Protein AF-A0A8C5MZC6-F1 (afdb_monomer_lite)

InterPro domains:
  IPR007964 MICOS complex subunit MIC19/MIC25 [PF05300] (67-129)
  IPR052632 MICOS complex subunit Mic19 [PTHR21588] (68-150)

Organism: NCBI:txid445787

Secondary structure (DSSP, 8-state):
---------EEEEE-TT--EEEEEPPPPPHHHHHHHHS----PPP-----------PPPP-TTHHHHHHHHHHHHHHHHHHHHHHHHHHHHHHHHHHHHHHHHHHHHHHHHHHHHHHHHHHHHHHHHHHHHHHHHHHHHHHHHHH-TT--TTS------------

Structure (mmCIF, N/CA/C/O backbone):
data_AF-A0A8C5MZC6-F1
#
_entry.id   AF-A0A8C5MZC6-F1
#
loop_
_atom_site.group_PDB
_atom_site.id
_atom_site.type_symbol
_atom_site.label_atom_id
_atom_site.label_alt_id
_atom_site.label_comp_id
_atom_site.label_asym_id
_atom_site.label_entity_id
_atom_site.label_seq_id
_atom_site.pdbx_PDB_ins_code
_atom_site.Cartn_x
_atom_site.Cartn_y
_atom_site.Cartn_z
_atom_site.occupancy
_atom_site.B_iso_or_equiv
_atom_site.auth_seq_id
_atom_site.auth_comp_id
_atom_site.auth_asym_id
_atom_site.auth_atom_id
_atom_site.pdbx_PDB_model_num
ATOM 1 N N . MET A 1 1 ? -36.283 -9.333 0.593 1.00 45.44 1 MET A N 1
ATOM 2 C CA . MET A 1 1 ? -35.091 -9.927 1.237 1.00 45.44 1 MET A CA 1
ATOM 3 C C . MET A 1 1 ? -35.149 -9.529 2.704 1.00 45.44 1 MET A C 1
ATOM 5 O O . MET A 1 1 ? -35.228 -8.340 2.971 1.00 45.44 1 MET A O 1
ATOM 9 N N . GLY A 1 2 ? 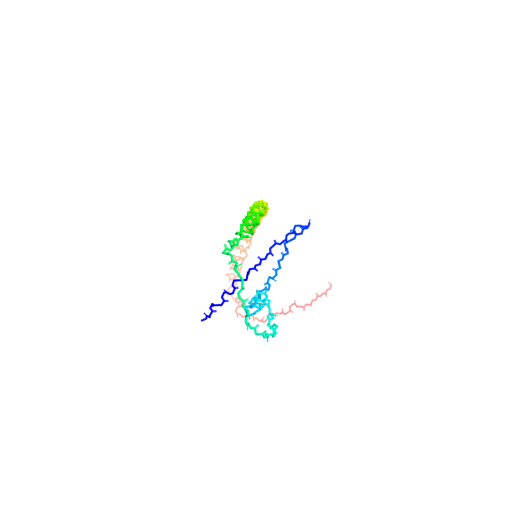-35.326 -10.494 3.611 1.00 43.16 2 GLY A N 1
ATOM 10 C CA . GLY A 1 2 ? -35.728 -10.245 5.002 1.00 43.16 2 GLY A CA 1
ATOM 11 C C . GLY A 1 2 ? -34.556 -9.910 5.926 1.00 43.16 2 GLY A C 1
ATOM 12 O O . GLY A 1 2 ? -33.623 -10.697 6.046 1.00 43.16 2 GLY A O 1
ATOM 13 N N . ASP A 1 3 ? -34.645 -8.758 6.588 1.00 44.12 3 ASP A N 1
ATOM 14 C CA . ASP A 1 3 ? -33.880 -8.405 7.786 1.00 44.12 3 ASP A CA 1
ATOM 15 C C . ASP A 1 3 ? -34.429 -9.215 8.968 1.00 44.12 3 ASP A C 1
ATOM 17 O O . ASP A 1 3 ? -35.578 -9.047 9.374 1.00 44.12 3 ASP A O 1
ATOM 21 N N . SER A 1 4 ? -33.606 -10.117 9.500 1.00 43.59 4 SER A N 1
ATOM 22 C CA . SER A 1 4 ? -33.832 -10.766 10.790 1.00 43.59 4 SER A CA 1
ATOM 23 C C . SER A 1 4 ? -32.634 -10.484 11.701 1.00 43.59 4 SER A C 1
ATOM 25 O O . SER A 1 4 ? -31.859 -11.378 12.044 1.00 43.59 4 SER A O 1
ATOM 27 N N . SER A 1 5 ? -32.451 -9.220 12.081 1.00 52.19 5 SER A N 1
ATOM 28 C CA . SER A 1 5 ? -31.408 -8.760 13.006 1.00 52.19 5 SER A CA 1
ATOM 29 C C . SER A 1 5 ? -31.672 -9.190 14.465 1.00 52.19 5 SER A C 1
ATOM 31 O O . SER A 1 5 ? -32.085 -8.413 15.327 1.00 52.19 5 SER A O 1
ATOM 33 N N . SER A 1 6 ? -31.380 -10.457 14.788 1.00 52.84 6 SER A N 1
ATOM 34 C CA . SER A 1 6 ? -31.324 -10.940 16.179 1.00 52.84 6 SER A CA 1
ATOM 35 C C . SER A 1 6 ? -30.121 -10.339 16.920 1.00 52.84 6 SER A C 1
ATOM 37 O O . SER A 1 6 ? -29.008 -10.865 16.871 1.00 52.84 6 SER A O 1
ATOM 39 N N . LYS A 1 7 ? -30.339 -9.228 17.636 1.00 57.19 7 LYS A N 1
ATOM 40 C CA . LYS A 1 7 ? -29.336 -8.585 18.506 1.00 57.19 7 LYS A CA 1
ATOM 41 C C . LYS A 1 7 ? -28.974 -9.507 19.680 1.00 57.19 7 LYS A C 1
ATOM 43 O O . LYS A 1 7 ? -29.654 -9.536 20.706 1.00 57.19 7 LYS A O 1
ATOM 48 N N . THR A 1 8 ? -27.907 -10.287 19.519 1.00 64.25 8 THR A N 1
ATOM 49 C CA . THR A 1 8 ? -27.378 -11.186 20.555 1.00 64.25 8 THR A CA 1
ATOM 50 C C . THR A 1 8 ? -26.547 -10.368 21.546 1.00 64.25 8 THR A C 1
ATOM 52 O O . THR A 1 8 ? -25.593 -9.709 21.145 1.00 64.25 8 THR A O 1
ATOM 55 N N . ARG A 1 9 ? -26.897 -10.385 22.839 1.00 63.12 9 ARG A N 1
ATOM 56 C CA . ARG A 1 9 ? -26.076 -9.757 23.889 1.00 63.12 9 ARG A CA 1
ATOM 57 C C . ARG A 1 9 ? -24.885 -10.667 24.182 1.00 63.12 9 ARG A C 1
ATOM 59 O O . ARG A 1 9 ? -25.077 -11.789 24.646 1.00 63.12 9 ARG A O 1
ATOM 66 N N . VAL A 1 10 ? -23.683 -10.181 23.905 1.00 70.06 10 VAL A N 1
ATOM 67 C CA . VAL A 1 10 ? -22.414 -10.868 24.183 1.00 70.06 10 VAL A CA 1
ATOM 68 C C . VAL A 1 10 ? -21.720 -10.201 25.360 1.00 70.06 10 VAL A C 1
ATOM 70 O O . VAL A 1 10 ? -21.947 -9.027 25.646 1.00 70.06 10 VAL A O 1
ATOM 73 N N . SER A 1 11 ? -20.949 -10.976 26.110 1.00 64.50 11 SER A N 1
ATOM 74 C CA . SER A 1 11 ? -20.152 -10.481 27.234 1.00 64.50 11 SER A CA 1
ATOM 75 C C . SER A 1 11 ? -18.701 -10.798 26.960 1.00 64.50 11 SER A C 1
ATOM 77 O O . SER A 1 11 ? -18.396 -11.892 26.483 1.00 64.50 11 SER A O 1
ATOM 79 N N . PHE A 1 12 ? -17.862 -9.797 27.193 1.00 70.12 12 PHE A N 1
ATOM 80 C CA . PHE A 1 12 ? -16.442 -9.837 26.907 1.00 70.12 12 PHE A CA 1
ATOM 81 C C . PHE A 1 12 ? -15.708 -9.943 28.235 1.00 70.12 12 PHE A C 1
ATOM 83 O O . PHE A 1 12 ? -15.841 -9.060 29.083 1.00 70.12 12 PHE A O 1
ATOM 90 N N . GLU A 1 13 ? -14.956 -11.022 28.402 1.00 68.75 13 GLU A N 1
ATOM 91 C CA . GLU A 1 13 ? -13.994 -11.168 29.489 1.00 68.75 13 GLU A CA 1
ATOM 92 C C . GLU A 1 13 ? -12.610 -11.348 28.864 1.00 68.75 13 GLU A C 1
ATOM 94 O O . GLU A 1 13 ? -12.429 -12.149 27.941 1.00 68.75 13 GLU A O 1
ATOM 99 N N . ALA A 1 14 ? -11.660 -10.534 29.321 1.00 73.62 14 ALA A N 1
ATOM 100 C CA . ALA A 1 14 ? -10.261 -10.627 28.927 1.00 73.62 14 ALA A CA 1
ATOM 101 C C . ALA A 1 14 ? -9.527 -11.512 29.939 1.00 73.62 14 ALA A C 1
ATOM 103 O O . ALA A 1 14 ? -9.688 -11.313 31.146 1.00 73.62 14 ALA A O 1
ATOM 104 N N . ASP A 1 15 ? -8.766 -12.485 29.443 1.00 78.69 15 ASP A N 1
ATOM 105 C CA . ASP A 1 15 ? -7.949 -13.367 30.277 1.00 78.69 15 ASP A CA 1
ATOM 106 C C . ASP A 1 15 ? -6.620 -12.706 30.706 1.00 78.69 15 ASP A C 1
ATOM 108 O O . ASP A 1 15 ? -6.328 -11.555 30.368 1.00 78.69 15 ASP A O 1
ATOM 112 N N . GLU A 1 16 ? -5.800 -13.433 31.473 1.00 81.88 16 GLU A N 1
ATOM 113 C CA . GLU A 1 16 ? -4.482 -12.976 31.950 1.00 81.88 16 GLU A CA 1
ATOM 114 C C . GLU A 1 16 ? -3.467 -12.733 30.817 1.00 81.88 16 GLU A C 1
ATOM 116 O O . GLU A 1 16 ? -2.443 -12.083 31.025 1.00 81.88 16 GLU A O 1
ATOM 121 N N . ASN A 1 17 ? -3.751 -13.225 29.610 1.00 73.31 17 ASN A N 1
ATOM 122 C CA . ASN A 1 17 ? -2.936 -13.066 28.412 1.00 73.31 17 ASN A CA 1
ATOM 123 C C . ASN A 1 17 ? -3.509 -12.012 27.445 1.00 73.31 17 ASN A C 1
ATOM 125 O O . ASN A 1 17 ? -3.092 -11.967 26.288 1.00 73.31 17 ASN A O 1
ATOM 129 N N . ASP A 1 18 ? -4.429 -11.156 27.910 1.00 71.44 18 ASP A N 1
ATOM 130 C CA . ASP A 1 18 ? -5.135 -10.144 27.109 1.00 71.44 18 ASP A CA 1
ATOM 131 C C . ASP A 1 18 ? -5.934 -10.737 25.919 1.00 71.44 18 ASP A C 1
ATOM 133 O O . ASP A 1 18 ? -6.330 -10.003 25.005 1.00 71.44 18 ASP A O 1
ATOM 137 N N . ASN A 1 19 ? -6.242 -12.041 25.910 1.00 76.69 19 ASN A N 1
ATOM 138 C CA . ASN A 1 19 ? -7.125 -12.615 24.896 1.00 76.69 19 ASN A CA 1
ATOM 139 C C . ASN A 1 19 ? -8.581 -12.305 25.242 1.00 76.69 19 ASN A C 1
ATOM 141 O O . ASN A 1 19 ? -9.042 -12.501 26.369 1.00 76.69 19 ASN A O 1
ATOM 145 N N . ILE A 1 20 ? -9.338 -11.852 24.242 1.00 77.56 20 ILE A N 1
ATOM 146 C CA . ILE A 1 20 ? -10.763 -11.566 24.402 1.00 77.56 20 ILE A CA 1
ATOM 147 C C . ILE A 1 20 ? -11.548 -12.860 24.202 1.00 77.56 20 ILE A C 1
ATOM 149 O O . ILE A 1 20 ? -11.623 -13.389 23.091 1.00 77.56 20 ILE A O 1
ATOM 153 N N . THR A 1 21 ? -12.194 -13.337 25.264 1.00 76.12 21 THR A N 1
ATOM 154 C CA . THR A 1 21 ? -13.142 -14.451 25.183 1.00 76.12 21 THR A CA 1
ATOM 155 C C . THR A 1 21 ? -14.569 -13.920 25.063 1.00 76.12 21 THR A C 1
ATOM 157 O O . THR A 1 21 ? -14.976 -12.973 25.741 1.00 76.12 21 THR A O 1
ATOM 160 N N . VAL A 1 22 ? -15.338 -14.502 24.141 1.00 75.25 22 VAL A N 1
ATOM 161 C CA . VAL A 1 22 ? -16.695 -14.051 23.812 1.00 75.25 22 VAL A CA 1
ATOM 162 C C . VAL A 1 22 ? -17.685 -15.136 24.214 1.00 75.25 22 VAL A C 1
ATOM 164 O O . VAL A 1 22 ? -17.830 -16.148 23.526 1.00 75.25 22 VAL A O 1
ATOM 167 N N . VAL A 1 23 ? -18.388 -14.927 25.329 1.00 73.88 23 VAL A N 1
ATOM 168 C CA . VAL A 1 23 ? -19.345 -15.913 25.852 1.00 73.88 23 VAL A CA 1
ATOM 169 C C . VAL A 1 23 ? -20.748 -15.623 25.324 1.00 73.88 23 VAL A C 1
ATOM 171 O O . VAL A 1 23 ? -21.328 -14.553 2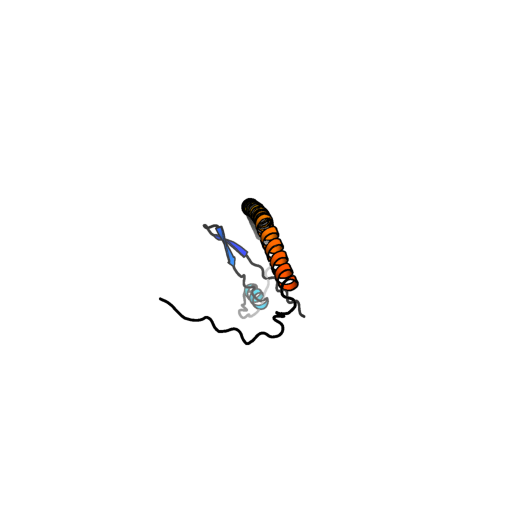5.542 1.00 73.88 23 VAL A O 1
ATOM 174 N N . LYS A 1 24 ? -21.331 -16.603 24.626 1.00 74.56 24 LYS A N 1
ATOM 175 C CA . LYS A 1 24 ? -22.697 -16.527 24.097 1.00 74.56 24 LYS A CA 1
ATOM 176 C C . LYS A 1 24 ? -23.704 -16.735 25.229 1.00 74.56 24 LYS A C 1
ATOM 178 O O . LYS A 1 24 ? -23.886 -17.856 25.698 1.00 74.56 24 LYS A O 1
ATOM 183 N N . ARG A 1 25 ? -24.394 -15.673 25.661 1.00 70.50 25 ARG A N 1
ATOM 184 C CA . ARG A 1 25 ? -25.464 -15.816 26.661 1.00 70.50 25 ARG A CA 1
ATOM 185 C C . ARG A 1 25 ? -26.681 -16.515 26.057 1.00 70.50 25 ARG A C 1
ATOM 187 O O . ARG A 1 25 ? -27.164 -16.142 24.988 1.00 70.50 25 ARG A O 1
ATOM 194 N N . ILE A 1 26 ? -27.207 -17.492 26.788 1.00 77.62 26 ILE A N 1
ATOM 195 C CA . ILE A 1 26 ? -28.472 -18.160 26.476 1.00 77.62 26 ILE A CA 1
ATOM 196 C C . ILE A 1 26 ? -29.597 -17.359 27.138 1.00 77.62 26 ILE A C 1
ATOM 198 O O . ILE A 1 26 ? -29.552 -17.090 28.337 1.00 77.62 26 ILE A O 1
ATOM 202 N N . ARG A 1 27 ? -30.608 -16.956 26.361 1.00 77.56 27 ARG A N 1
ATOM 203 C CA . ARG A 1 27 ? -31.831 -16.350 26.905 1.00 77.56 27 ARG A CA 1
ATOM 204 C C . ARG A 1 27 ? -32.819 -17.461 27.235 1.00 77.56 27 ARG A C 1
ATOM 206 O O . ARG A 1 27 ? -33.189 -18.230 26.352 1.00 77.56 27 ARG A O 1
ATOM 213 N N . LEU A 1 28 ? -33.240 -17.534 28.495 1.00 81.31 28 LEU A N 1
ATOM 214 C CA . LEU A 1 28 ? -34.353 -18.391 28.895 1.00 81.31 28 LEU A CA 1
ATOM 215 C C . LEU A 1 28 ? -35.659 -17.843 28.300 1.00 81.31 28 LEU A C 1
ATOM 217 O O . LEU A 1 28 ? -35.795 -16.634 28.105 1.00 81.31 28 LEU A O 1
ATOM 221 N N . SER A 1 29 ? -36.602 -18.733 27.992 1.00 82.38 29 SER A N 1
ATOM 222 C CA . SER A 1 29 ? -37.932 -18.347 27.516 1.00 82.38 29 SER A CA 1
ATOM 223 C C . SER A 1 29 ? -38.788 -17.795 28.658 1.00 82.38 29 SER A C 1
ATOM 225 O O . SER A 1 29 ? -38.597 -18.164 29.819 1.00 82.38 29 SER A O 1
ATOM 227 N N . ASP A 1 30 ? -39.779 -16.962 28.332 1.00 83.19 30 ASP A N 1
ATOM 228 C CA . ASP A 1 30 ? -40.668 -16.347 29.332 1.00 83.19 30 ASP A CA 1
ATOM 229 C C . ASP A 1 30 ? -41.414 -17.389 30.182 1.00 83.19 30 ASP A C 1
ATOM 231 O O . ASP A 1 30 ? -41.649 -17.186 31.372 1.00 83.19 30 ASP A O 1
ATOM 235 N N . ASN A 1 31 ? -41.701 -18.563 29.613 1.00 82.31 31 ASN A N 1
ATOM 236 C CA . ASN A 1 31 ? -42.312 -19.674 30.342 1.00 82.31 31 ASN A CA 1
ATOM 237 C C . ASN A 1 31 ? -41.376 -20.261 31.419 1.00 82.31 31 ASN A C 1
ATOM 239 O O . ASN A 1 31 ? -41.824 -20.621 32.504 1.00 82.31 31 ASN A O 1
ATOM 243 N N . VAL A 1 32 ? -40.068 -20.344 31.150 1.00 86.12 32 VAL A N 1
ATOM 244 C CA . VAL A 1 32 ? -39.077 -20.800 32.142 1.00 86.12 32 VAL A CA 1
ATOM 245 C C . VAL A 1 32 ? -38.872 -19.731 33.217 1.00 86.12 32 VAL A C 1
ATOM 247 O O . VAL A 1 32 ? -38.829 -20.055 34.401 1.00 86.12 32 VAL A O 1
ATOM 250 N N . ILE A 1 33 ? -38.831 -18.456 32.821 1.00 88.69 33 ILE A N 1
ATOM 251 C CA . ILE A 1 33 ? -38.678 -17.321 33.742 1.00 88.69 33 ILE A CA 1
ATOM 252 C C . ILE A 1 33 ? -39.857 -17.243 34.724 1.00 88.69 33 ILE A C 1
ATOM 254 O O . ILE A 1 33 ? -39.636 -17.094 35.926 1.00 88.69 33 ILE A O 1
ATOM 258 N N . ASN A 1 34 ? -41.098 -17.402 34.253 1.00 81.94 34 ASN A N 1
ATOM 259 C CA . ASN A 1 34 ? -42.283 -17.354 35.116 1.00 81.94 34 ASN A CA 1
ATOM 260 C C . ASN A 1 34 ? -42.322 -18.505 36.129 1.00 81.94 34 ASN A C 1
ATOM 262 O O . ASN A 1 34 ? -42.664 -18.288 37.287 1.00 81.94 34 ASN A O 1
ATOM 266 N N . ARG A 1 35 ? -41.884 -19.707 35.740 1.00 84.62 35 ARG A N 1
ATOM 267 C CA . ARG A 1 35 ? -41.810 -20.866 36.649 1.00 84.62 35 ARG A CA 1
ATOM 268 C C . ARG A 1 35 ? -40.689 -20.752 37.674 1.00 84.62 35 ARG A C 1
ATOM 270 O O . ARG A 1 35 ? -40.829 -21.260 38.776 1.00 84.62 35 ARG A O 1
ATOM 277 N N . MET A 1 36 ? -39.586 -20.092 37.324 1.00 79.69 36 MET A N 1
ATOM 278 C CA . MET A 1 36 ? -38.537 -19.763 38.294 1.00 79.69 36 MET A CA 1
ATOM 279 C C . MET A 1 36 ? -38.974 -18.657 39.263 1.00 79.69 36 MET A C 1
ATOM 281 O O . MET A 1 36 ? -38.461 -18.582 40.376 1.00 79.69 36 MET A O 1
ATOM 285 N N . ARG A 1 37 ? -39.909 -17.796 38.843 1.00 81.94 37 ARG A N 1
ATOM 286 C CA . ARG A 1 37 ? -40.451 -16.696 39.647 1.00 81.94 37 ARG A CA 1
ATOM 287 C C . ARG A 1 37 ? -41.570 -17.143 40.598 1.00 81.94 37 ARG A C 1
ATOM 289 O O . ARG A 1 37 ? -41.674 -16.579 41.683 1.00 81.94 37 ARG A O 1
ATOM 296 N N . GLU A 1 38 ? -42.385 -18.128 40.226 1.00 70.44 38 GLU A N 1
ATOM 297 C CA . GLU A 1 38 ? -43.455 -18.666 41.077 1.00 70.44 38 GLU A CA 1
ATOM 298 C C . GLU A 1 38 ? -43.030 -19.974 41.769 1.00 70.44 38 GLU A C 1
ATOM 300 O O . GLU A 1 38 ? -42.873 -20.999 41.099 1.00 70.44 38 GLU A O 1
ATOM 305 N N . PRO A 1 39 ? -42.887 -20.009 43.109 1.00 49.88 39 PRO A N 1
ATOM 306 C CA . PRO A 1 39 ? -42.727 -21.265 43.826 1.00 49.88 39 PRO A CA 1
ATOM 307 C C . PRO A 1 39 ? -44.040 -22.054 43.736 1.00 49.88 39 PRO A C 1
ATOM 309 O O . PRO A 1 39 ? -45.002 -21.802 44.458 1.00 49.88 39 PRO A O 1
ATOM 312 N N . SER A 1 40 ? -44.094 -23.012 42.815 1.00 56.38 40 SER A N 1
ATOM 313 C CA . SER A 1 40 ? -45.216 -23.940 42.688 1.00 56.38 40 SER A CA 1
ATOM 314 C C . SER A 1 40 ? -45.365 -24.783 43.958 1.00 56.38 40 SER A C 1
ATOM 316 O O . SER A 1 40 ? -44.627 -25.747 44.164 1.00 56.38 40 SER A O 1
ATOM 318 N N . SER A 1 41 ? -46.385 -24.493 44.761 1.00 56.59 41 SER A N 1
ATOM 319 C CA . SER A 1 41 ? -47.147 -25.515 45.485 1.00 56.59 41 SER A CA 1
ATOM 320 C C . SER A 1 41 ? -48.527 -24.994 45.866 1.00 56.59 41 SER A C 1
ATOM 322 O O . SER A 1 41 ? -48.629 -23.943 46.495 1.00 56.59 41 SER A O 1
ATOM 324 N N . PRO A 1 42 ? -49.589 -25.776 45.628 1.00 47.12 42 PRO A N 1
ATOM 325 C CA . PRO A 1 42 ? -50.750 -25.748 46.491 1.00 47.12 42 PRO A CA 1
ATOM 326 C C . PRO A 1 42 ? -50.790 -27.045 47.313 1.00 47.12 42 PRO A C 1
ATOM 328 O O . PRO A 1 42 ? -51.087 -28.119 46.795 1.00 47.12 42 PRO A O 1
ATOM 331 N N . ALA A 1 43 ? -50.505 -26.940 48.612 1.00 47.28 43 ALA A N 1
ATOM 332 C CA . ALA A 1 43 ? -50.940 -27.940 49.587 1.00 47.28 43 ALA A CA 1
ATOM 333 C C . ALA A 1 43 ? -52.481 -27.871 49.755 1.00 47.28 43 ALA A C 1
ATOM 335 O O . ALA A 1 43 ? -53.064 -26.793 49.587 1.00 47.28 43 ALA A O 1
ATOM 336 N N . PRO A 1 44 ? -53.168 -28.985 50.077 1.00 43.16 44 PRO A N 1
ATOM 337 C CA . PRO A 1 44 ? -54.630 -29.040 50.152 1.00 43.16 44 PRO A CA 1
ATOM 338 C C . PRO A 1 44 ? -55.178 -28.394 51.443 1.00 43.16 44 PRO A C 1
ATOM 340 O O . PRO A 1 44 ? -54.616 -28.563 52.522 1.00 43.16 44 PRO A O 1
ATOM 343 N N . LYS A 1 45 ? -56.305 -27.668 51.341 1.00 43.47 45 LYS A N 1
ATOM 344 C CA . LYS A 1 45 ? -57.058 -27.070 52.474 1.00 43.47 45 LYS A CA 1
ATOM 345 C C . LYS A 1 45 ? -57.985 -28.098 53.150 1.00 43.47 45 LYS A C 1
ATOM 347 O O . LYS A 1 45 ? -58.505 -28.967 52.449 1.00 43.47 45 LYS A O 1
ATOM 352 N N . PRO A 1 46 ? -58.333 -27.923 54.446 1.00 40.09 46 PRO A N 1
ATOM 353 C CA . PRO A 1 46 ? -59.736 -27.566 54.737 1.00 40.09 46 PRO A CA 1
ATOM 354 C C . PRO A 1 46 ? -60.004 -26.626 55.950 1.00 40.09 46 PRO A C 1
ATOM 356 O O . PRO A 1 46 ? -59.342 -26.712 56.975 1.00 40.09 46 PRO A O 1
ATOM 359 N N . ARG A 1 47 ? -61.104 -25.851 55.808 1.00 31.84 47 ARG A N 1
ATOM 360 C CA . ARG A 1 47 ? -62.087 -25.310 56.799 1.00 31.84 47 ARG A CA 1
ATOM 361 C C . ARG A 1 47 ? -61.706 -24.193 57.814 1.00 31.84 47 ARG A C 1
ATOM 363 O O . ARG A 1 47 ? -60.661 -24.204 58.442 1.00 31.84 47 ARG A O 1
ATOM 370 N N . THR A 1 48 ? -62.644 -23.249 57.980 1.00 33.69 48 THR A N 1
ATOM 371 C CA . THR A 1 48 ? -62.748 -22.071 58.895 1.00 33.69 48 THR A CA 1
ATOM 372 C C . THR A 1 48 ? -63.936 -22.242 59.883 1.00 33.69 48 THR A C 1
ATOM 374 O O . THR A 1 48 ? -64.756 -23.117 59.589 1.00 33.69 48 THR A O 1
ATOM 377 N N . PRO A 1 49 ? -64.211 -21.381 60.916 1.00 48.59 49 PRO A N 1
ATOM 378 C CA . PRO A 1 49 ? -63.420 -20.438 61.769 1.00 48.59 49 PRO A CA 1
ATOM 379 C C . PRO A 1 49 ? -63.753 -20.622 63.314 1.00 48.59 49 PRO A C 1
ATOM 381 O O . PRO A 1 49 ? -64.370 -21.643 63.616 1.00 48.59 49 PRO A O 1
ATOM 384 N N . PRO A 1 50 ? -63.379 -19.767 64.323 1.00 40.31 50 PRO A N 1
ATOM 385 C CA . PRO A 1 50 ? -63.718 -18.334 64.480 1.00 40.31 50 PRO A CA 1
ATOM 386 C C . PRO A 1 50 ? -62.547 -17.399 64.890 1.00 40.31 50 PRO A C 1
ATOM 388 O O . PRO A 1 50 ? -61.420 -17.812 65.134 1.00 40.31 50 PRO A O 1
ATOM 391 N N . GLN A 1 51 ? -62.878 -16.105 64.890 1.00 42.50 51 GLN A N 1
ATOM 392 C CA . GLN A 1 51 ? -62.081 -14.877 65.014 1.00 42.50 51 GLN A CA 1
ATOM 393 C C . GLN A 1 51 ? -60.986 -14.826 66.097 1.00 42.50 51 GLN A C 1
ATOM 395 O O . GLN A 1 51 ? -61.219 -15.188 67.245 1.00 42.50 51 GLN A O 1
ATOM 400 N N . SER A 1 52 ? -59.875 -14.154 65.766 1.00 31.31 52 SER A N 1
ATOM 401 C CA . SER A 1 52 ? -59.245 -13.196 66.682 1.00 31.31 52 SER A CA 1
ATOM 402 C C . SER A 1 52 ? -58.485 -12.111 65.912 1.00 31.31 52 SER A C 1
ATOM 404 O O . SER A 1 52 ? -57.943 -12.347 64.833 1.00 31.31 52 SER A O 1
ATOM 406 N N . GLN A 1 53 ? -58.546 -10.899 66.451 1.00 41.06 53 GLN A N 1
ATOM 407 C CA . GLN A 1 53 ? -58.065 -9.643 65.882 1.00 41.06 53 GLN A CA 1
ATOM 408 C C . GLN A 1 53 ? -56.568 -9.690 65.547 1.00 41.06 53 GLN A C 1
ATOM 410 O O . GLN A 1 53 ? -55.759 -9.984 66.421 1.00 41.06 53 GLN A O 1
ATOM 415 N N . TYR A 1 54 ? -56.197 -9.290 64.328 1.00 30.52 54 TYR A N 1
ATOM 416 C CA . TYR A 1 54 ? -54.846 -8.815 64.038 1.00 30.52 54 TYR A CA 1
ATOM 417 C C . TYR A 1 54 ? -54.908 -7.526 63.221 1.00 30.52 54 TYR A C 1
ATOM 419 O O . TYR A 1 54 ? -55.631 -7.398 62.234 1.00 30.52 54 TYR A O 1
ATOM 427 N N . THR A 1 55 ? -54.173 -6.555 63.736 1.00 39.69 55 THR A N 1
ATOM 428 C CA . THR A 1 55 ? -53.924 -5.212 63.226 1.00 39.69 55 THR A CA 1
ATOM 429 C C . THR A 1 55 ? -53.323 -5.225 61.812 1.00 39.69 55 THR A C 1
ATOM 431 O O . THR A 1 55 ? -52.688 -6.207 61.421 1.00 39.69 55 THR A O 1
ATOM 434 N N . PRO A 1 56 ? -53.459 -4.136 61.028 1.00 40.28 56 PRO A N 1
ATOM 435 C CA . PRO A 1 56 ? -52.737 -4.005 59.770 1.00 40.28 56 PRO A CA 1
ATOM 436 C C . PRO A 1 56 ? -51.249 -3.811 60.076 1.00 40.28 56 PRO A C 1
ATOM 438 O O . PRO A 1 56 ? -50.826 -2.752 60.536 1.00 40.28 56 PRO A O 1
ATOM 441 N N . GLN A 1 57 ? -50.456 -4.857 59.852 1.00 44.12 57 GLN A N 1
ATOM 442 C CA . GLN A 1 57 ? -49.001 -4.792 59.918 1.00 44.12 57 GLN A CA 1
ATOM 443 C C . GLN A 1 57 ? -48.480 -4.181 58.602 1.00 44.12 57 GLN A C 1
ATOM 445 O O . GLN A 1 57 ? -48.730 -4.753 57.538 1.00 44.12 57 GLN A O 1
ATOM 450 N N . PRO A 1 58 ? -47.776 -3.035 58.615 1.00 49.78 58 PRO A N 1
ATOM 451 C CA . PRO A 1 58 ? -47.102 -2.545 57.424 1.00 49.78 58 PRO A CA 1
ATOM 452 C C . PRO A 1 58 ? -45.865 -3.411 57.160 1.00 49.78 58 PRO A C 1
ATOM 454 O O . PRO A 1 58 ? -44.950 -3.484 57.980 1.00 49.78 58 PRO A O 1
ATOM 457 N N . SER A 1 59 ? -45.839 -4.074 56.007 1.00 52.44 59 SER A N 1
ATOM 458 C CA . SER A 1 59 ? -44.665 -4.787 55.503 1.00 52.44 59 SER A CA 1
ATOM 459 C C . SER A 1 59 ? -43.468 -3.826 55.403 1.00 52.44 59 SER A C 1
ATOM 461 O O . SER A 1 59 ? -43.624 -2.733 54.848 1.00 52.44 59 SER A O 1
ATOM 463 N N . PRO A 1 60 ? -42.262 -4.186 55.881 1.00 61.84 60 PRO A N 1
ATOM 464 C CA . PRO A 1 60 ? -41.086 -3.349 55.678 1.00 61.84 60 PRO A CA 1
ATOM 465 C C . PRO A 1 60 ? -40.730 -3.280 54.178 1.00 61.84 60 PRO A C 1
ATOM 467 O O . PRO A 1 60 ? -40.785 -4.301 53.484 1.00 61.84 60 PRO A O 1
ATOM 470 N N . PRO A 1 61 ? -40.340 -2.107 53.640 1.00 59.31 61 PRO A N 1
ATOM 471 C CA . PRO A 1 61 ? -39.985 -1.957 52.233 1.00 59.31 61 PRO A CA 1
ATOM 472 C C . PRO A 1 61 ? -38.586 -2.537 51.979 1.00 59.31 61 PRO A C 1
ATOM 474 O O . PRO A 1 61 ? -37.584 -1.824 52.016 1.00 59.31 61 PRO A O 1
ATOM 477 N N . LEU A 1 62 ? -38.508 -3.840 51.706 1.00 56.75 62 LEU A N 1
ATOM 478 C CA . LEU A 1 62 ? -37.249 -4.563 51.477 1.00 56.75 62 LEU A CA 1
ATOM 479 C C . LEU A 1 62 ? -36.676 -4.438 50.044 1.00 56.75 62 LEU A C 1
ATOM 481 O O . LEU A 1 62 ? -35.782 -5.187 49.673 1.00 56.75 62 LEU A O 1
ATOM 485 N N . ALA A 1 63 ? -37.149 -3.489 49.228 1.00 57.25 63 ALA A N 1
ATOM 486 C CA . ALA A 1 63 ? -36.729 -3.345 47.823 1.00 57.25 63 ALA A CA 1
ATOM 487 C C . ALA A 1 63 ? -35.493 -2.444 47.602 1.00 57.25 63 ALA A C 1
ATOM 489 O O . ALA A 1 63 ? -34.929 -2.411 46.511 1.00 57.25 63 ALA A O 1
ATOM 490 N N . LYS A 1 64 ? -35.059 -1.694 48.621 1.00 59.81 64 LYS A N 1
ATOM 491 C CA . LYS A 1 64 ? -33.992 -0.683 48.493 1.00 59.81 64 LYS A CA 1
ATOM 492 C C . LYS A 1 64 ? -32.568 -1.249 48.299 1.00 59.81 64 LYS A C 1
ATOM 494 O O . LYS A 1 64 ? -31.832 -0.658 47.513 1.00 59.81 64 LYS A O 1
ATOM 499 N N . PRO A 1 65 ? -32.152 -2.364 48.940 1.00 61.66 65 PRO A N 1
ATOM 500 C CA . PRO A 1 65 ? -30.780 -2.867 48.802 1.00 61.66 65 PRO A CA 1
ATOM 501 C C . PRO A 1 65 ? -30.471 -3.405 47.400 1.00 61.66 65 PRO A C 1
ATOM 503 O O . PRO A 1 65 ? -29.351 -3.267 46.919 1.00 61.66 65 PRO A O 1
ATOM 506 N N . LEU A 1 66 ? -31.472 -3.990 46.732 1.00 62.00 66 LEU A N 1
ATOM 507 C CA . LEU A 1 66 ? -31.308 -4.618 45.420 1.00 62.00 66 LEU A CA 1
ATOM 508 C C . LEU A 1 66 ? -31.036 -3.578 44.320 1.00 62.00 66 LEU A C 1
ATOM 510 O O . LEU A 1 66 ? -30.130 -3.760 43.517 1.00 62.00 66 LEU A O 1
ATOM 514 N N . LEU A 1 67 ? -31.760 -2.453 44.339 1.00 65.88 67 LEU A N 1
ATOM 515 C CA . LEU A 1 67 ? -31.574 -1.345 43.390 1.00 65.88 67 LEU A CA 1
ATOM 516 C C . LEU A 1 67 ? -30.205 -0.667 43.544 1.00 65.88 67 LEU A C 1
ATOM 518 O O . LEU A 1 67 ? -29.582 -0.309 42.550 1.00 65.88 67 LEU A O 1
ATOM 522 N N . ALA A 1 68 ? -29.718 -0.516 44.779 1.00 71.81 68 ALA A N 1
ATOM 523 C CA . ALA A 1 68 ? -28.399 0.061 45.040 1.00 71.81 68 ALA A CA 1
ATOM 524 C C . ALA A 1 68 ? -27.262 -0.863 44.565 1.00 71.81 68 ALA A C 1
ATOM 526 O O . ALA A 1 68 ? -26.295 -0.391 43.970 1.00 71.81 68 ALA A O 1
ATOM 527 N N . ALA A 1 69 ? -27.398 -2.177 44.777 1.00 72.75 69 ALA A N 1
ATOM 528 C CA . ALA A 1 69 ? -26.448 -3.166 44.272 1.00 72.75 69 ALA A CA 1
ATOM 529 C C . ALA A 1 69 ? -26.433 -3.222 42.732 1.00 72.75 69 ALA A C 1
ATOM 531 O O . ALA A 1 69 ? -25.367 -3.309 42.126 1.00 72.75 69 ALA A O 1
ATOM 532 N N . GLU A 1 70 ? -27.598 -3.105 42.090 1.00 73.12 70 GLU A N 1
ATOM 533 C CA . GLU A 1 70 ? -27.726 -3.082 40.628 1.00 73.12 70 GLU A CA 1
ATOM 534 C C . GLU A 1 70 ? -27.102 -1.815 40.014 1.00 73.12 70 GLU A C 1
ATOM 536 O O . GLU A 1 70 ? -26.366 -1.891 39.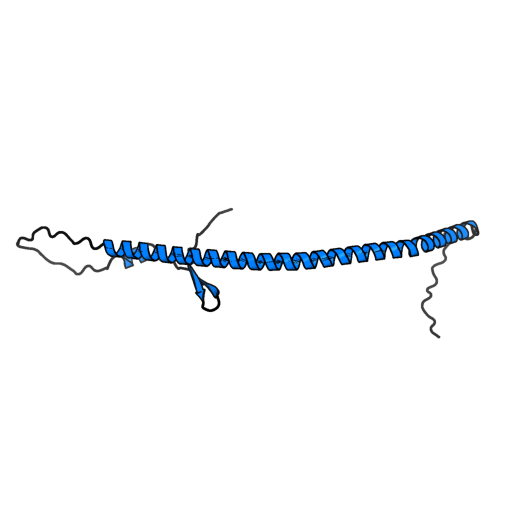028 1.00 73.12 70 GLU A O 1
ATOM 541 N N . GLN A 1 71 ? -27.293 -0.649 40.641 1.00 76.00 71 GLN A N 1
ATOM 542 C CA . GLN A 1 71 ? -26.640 0.597 40.223 1.00 76.00 71 GLN A CA 1
ATOM 543 C C . GLN A 1 71 ? -25.116 0.546 40.397 1.00 76.00 71 GLN A C 1
ATOM 545 O O . GLN A 1 71 ? -24.387 1.002 39.514 1.00 76.00 71 GLN A O 1
ATOM 550 N N . ALA A 1 72 ? -24.628 -0.048 41.490 1.00 75.38 72 ALA A N 1
ATOM 551 C CA . ALA A 1 72 ? -23.196 -0.228 41.724 1.00 75.38 72 ALA A CA 1
ATOM 552 C C . ALA A 1 72 ? -22.555 -1.168 40.687 1.00 75.38 72 ALA A C 1
ATOM 554 O O . ALA A 1 72 ? -21.502 -0.843 40.140 1.00 75.38 72 ALA A O 1
ATOM 555 N N . ALA A 1 73 ? -23.221 -2.279 40.349 1.00 77.75 73 ALA A N 1
ATOM 556 C CA . ALA A 1 73 ? -22.759 -3.202 39.312 1.00 77.75 73 ALA A CA 1
ATOM 557 C C . ALA A 1 73 ? -22.711 -2.538 37.922 1.00 77.75 73 ALA A C 1
ATOM 559 O O . ALA A 1 73 ? -21.755 -2.733 37.170 1.00 77.75 73 ALA A O 1
ATOM 560 N N . THR A 1 74 ? -23.704 -1.702 37.595 1.00 79.88 74 THR A N 1
ATOM 561 C CA . THR A 1 74 ? -23.726 -0.961 36.321 1.00 79.88 74 THR A CA 1
ATOM 562 C C . THR A 1 74 ? -22.586 0.064 36.226 1.00 79.88 74 THR A C 1
ATOM 564 O O . THR A 1 74 ? -21.992 0.233 35.161 1.00 79.88 74 THR A O 1
ATOM 567 N N . GLU A 1 75 ? -22.249 0.752 37.324 1.00 85.12 75 GLU A N 1
ATOM 568 C CA . GLU A 1 75 ? -21.133 1.711 37.330 1.00 85.12 75 GLU A CA 1
ATOM 569 C C . GLU A 1 75 ? -19.774 1.005 37.242 1.00 85.12 75 GLU A C 1
ATOM 571 O O . GLU A 1 75 ? -18.885 1.475 36.530 1.00 85.12 75 GLU A O 1
ATOM 576 N N . GLU A 1 76 ? -19.623 -0.157 37.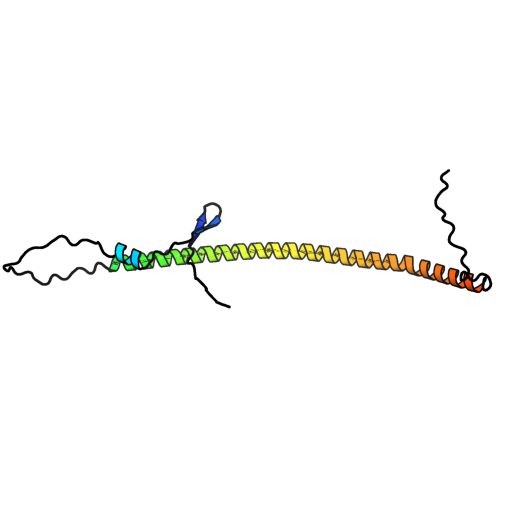881 1.00 86.94 76 GLU A N 1
ATOM 577 C CA . GLU A 1 76 ? -18.434 -1.001 37.736 1.00 86.94 76 GLU A CA 1
ATOM 578 C C . GLU A 1 76 ? -18.242 -1.457 36.279 1.00 86.94 76 GLU A C 1
ATOM 580 O O . GLU A 1 76 ? -17.146 -1.333 35.725 1.00 86.94 76 GLU A O 1
ATOM 585 N N . GLU A 1 77 ? -19.312 -1.920 35.622 1.00 85.56 77 GLU A N 1
ATOM 586 C CA . GLU A 1 77 ? -19.288 -2.290 34.202 1.00 85.56 77 GLU A CA 1
ATOM 587 C C . GLU A 1 77 ? -18.910 -1.090 33.320 1.00 85.56 77 GLU A C 1
ATOM 589 O O . GLU A 1 77 ? -18.093 -1.217 32.406 1.00 85.56 77 GLU A O 1
ATOM 594 N N . ARG A 1 78 ? -19.419 0.107 33.633 1.00 89.62 78 ARG A N 1
ATOM 595 C CA . ARG A 1 78 ? -19.090 1.340 32.905 1.00 89.62 78 ARG A CA 1
ATOM 596 C C . ARG A 1 78 ? -17.625 1.745 33.069 1.00 89.62 78 ARG A C 1
ATOM 598 O O . ARG A 1 78 ? -17.006 2.203 32.107 1.00 89.62 78 ARG A O 1
ATOM 605 N N . LEU A 1 79 ? -17.055 1.594 34.263 1.00 92.56 79 LEU A N 1
ATOM 606 C CA . LEU A 1 79 ? -15.637 1.866 34.513 1.00 92.56 79 LEU A CA 1
ATOM 607 C C . LEU A 1 79 ? -14.737 0.871 33.772 1.00 92.56 79 LEU A C 1
ATOM 609 O O . LEU A 1 79 ? -13.753 1.288 33.159 1.00 92.56 79 LEU A O 1
ATOM 613 N N . LYS A 1 80 ? -15.110 -0.415 33.747 1.00 92.31 80 LYS A N 1
ATOM 614 C CA . LYS A 1 80 ? -14.428 -1.435 32.936 1.00 92.31 80 LYS A CA 1
ATOM 615 C C . LYS A 1 80 ? -14.530 -1.120 31.443 1.00 92.31 80 LYS A C 1
ATOM 617 O O . LYS A 1 80 ? -13.525 -1.129 30.742 1.00 92.31 80 LYS A O 1
ATOM 622 N N . ALA A 1 81 ? -15.709 -0.745 30.952 1.00 92.50 81 ALA A N 1
ATOM 623 C CA . ALA A 1 81 ? -15.886 -0.346 29.557 1.00 92.50 81 ALA A CA 1
ATOM 624 C C . ALA A 1 81 ? -14.986 0.846 29.178 1.00 92.50 81 ALA A C 1
ATOM 626 O O . ALA A 1 81 ? -14.376 0.845 28.110 1.00 92.50 81 ALA A O 1
ATOM 627 N N . LYS A 1 82 ? -14.834 1.835 30.070 1.00 95.25 82 LYS A N 1
ATOM 628 C CA . LYS A 1 82 ? -13.916 2.969 29.864 1.00 95.25 82 LYS A CA 1
ATOM 629 C C . LYS A 1 82 ? -12.447 2.551 29.821 1.00 95.25 82 LYS A C 1
ATOM 631 O O . LYS A 1 82 ? -11.701 3.082 29.001 1.00 95.25 82 LYS A O 1
ATOM 636 N N . SER A 1 83 ? -12.012 1.638 30.690 1.00 93.88 83 SER A N 1
ATOM 637 C CA . SER A 1 83 ? -10.618 1.179 30.687 1.00 93.88 83 SER A CA 1
ATOM 638 C C . SER A 1 83 ? -10.296 0.373 29.427 1.00 93.88 83 SER A C 1
ATOM 640 O O . SER A 1 83 ? -9.245 0.592 28.826 1.00 93.88 83 SER A O 1
ATOM 642 N N . PHE A 1 84 ? -11.222 -0.475 28.966 1.00 93.12 84 PHE A N 1
ATOM 643 C CA . PHE A 1 84 ? -11.092 -1.172 27.686 1.00 93.12 84 PHE A CA 1
ATOM 644 C C . PHE A 1 84 ? -11.074 -0.211 26.499 1.00 93.12 84 PHE A C 1
ATOM 646 O O . PHE A 1 84 ? -10.224 -0.362 25.628 1.00 93.12 84 PHE A O 1
ATOM 653 N N . ALA A 1 85 ? -11.937 0.809 26.484 1.00 95.69 85 ALA A N 1
ATOM 654 C CA . ALA A 1 85 ? -11.926 1.826 25.433 1.00 95.69 85 ALA A CA 1
ATOM 655 C C . ALA A 1 85 ? -10.566 2.541 25.347 1.00 95.69 85 ALA A C 1
ATOM 657 O O . ALA A 1 85 ? -10.013 2.685 24.260 1.00 95.69 85 ALA A O 1
ATOM 658 N N . LYS A 1 86 ? -9.980 2.904 26.496 1.00 96.44 86 LYS A N 1
ATOM 659 C CA . LYS A 1 86 ? -8.649 3.523 26.547 1.00 96.44 86 LYS A CA 1
ATOM 660 C C . LYS A 1 86 ? -7.547 2.584 26.039 1.00 96.44 86 LYS A C 1
ATOM 662 O O . LYS A 1 86 ? -6.686 3.015 25.278 1.00 96.44 86 LYS A O 1
ATOM 667 N N . LYS A 1 87 ? -7.578 1.305 26.435 1.00 96.06 87 LYS A N 1
ATOM 668 C CA . LYS A 1 87 ? -6.635 0.288 25.934 1.00 96.06 87 LYS A CA 1
ATOM 669 C C . LYS A 1 87 ? -6.752 0.107 24.419 1.00 96.06 87 LYS A C 1
ATOM 671 O O . LYS A 1 87 ? -5.738 -0.028 23.742 1.00 96.06 87 LYS A O 1
ATOM 676 N N . LEU A 1 88 ? -7.975 0.100 23.891 1.00 95.44 88 LEU A N 1
ATOM 677 C CA . LEU A 1 88 ? -8.228 -0.045 22.459 1.00 95.44 88 LEU A CA 1
ATOM 678 C C . LEU A 1 88 ? -7.624 1.126 21.676 1.00 95.44 88 LEU A C 1
ATOM 680 O O . LEU A 1 88 ? -6.918 0.902 20.702 1.00 95.44 88 LEU A O 1
ATOM 684 N N . GLU A 1 89 ? -7.827 2.353 22.157 1.00 97.56 89 GLU A N 1
ATOM 685 C CA . GLU A 1 89 ? -7.259 3.561 21.552 1.00 97.56 89 GLU A CA 1
ATOM 686 C C . GLU A 1 89 ? -5.718 3.549 21.571 1.00 97.56 89 GLU A C 1
ATOM 688 O O . GLU A 1 89 ? -5.060 3.989 20.629 1.00 97.56 89 GLU A O 1
ATOM 693 N N . GLU A 1 90 ? -5.109 3.030 22.640 1.00 97.75 90 GLU A N 1
ATOM 694 C CA . GLU A 1 90 ? -3.658 2.842 22.713 1.00 97.75 90 GLU A CA 1
ATOM 695 C C . GLU A 1 90 ? -3.151 1.835 21.678 1.00 97.75 90 GLU A C 1
ATOM 697 O O . GLU A 1 90 ? -2.188 2.126 20.966 1.00 97.75 90 GLU A O 1
ATOM 702 N N . LYS A 1 91 ? -3.833 0.694 21.534 1.00 97.12 91 LYS A N 1
ATOM 703 C CA . LYS A 1 91 ? -3.499 -0.310 20.515 1.00 97.12 91 LYS A CA 1
ATOM 704 C C . LYS A 1 91 ? -3.712 0.216 19.097 1.00 97.12 91 LYS A C 1
ATOM 706 O O . LYS A 1 91 ? -2.883 -0.051 18.235 1.00 97.12 91 LYS A O 1
ATOM 711 N N . GLU A 1 92 ? -4.764 0.994 18.862 1.00 97.31 92 GLU A N 1
ATOM 712 C CA . GLU A 1 92 ? -5.029 1.632 17.570 1.00 97.31 92 GLU A CA 1
ATOM 713 C C . GLU A 1 92 ? -3.930 2.639 17.206 1.00 97.31 92 GLU A C 1
ATOM 715 O O . GLU A 1 92 ? -3.461 2.669 16.069 1.00 97.31 92 GLU A O 1
ATOM 720 N N . ARG A 1 93 ? -3.446 3.413 18.184 1.00 98.44 93 ARG A N 1
ATOM 721 C CA . ARG A 1 93 ? -2.325 4.342 17.987 1.00 98.44 93 ARG A CA 1
ATOM 722 C C . ARG A 1 93 ? -1.022 3.619 17.650 1.00 98.44 93 ARG A C 1
ATOM 724 O O . ARG A 1 93 ? -0.293 4.076 16.774 1.00 98.44 93 ARG A O 1
ATOM 731 N N . GLU A 1 94 ? -0.726 2.518 18.334 1.00 98.06 94 GLU A N 1
ATOM 732 C CA . GLU A 1 94 ? 0.473 1.721 18.056 1.00 98.06 94 GLU A CA 1
ATOM 733 C C . GLU A 1 94 ? 0.399 1.054 16.679 1.00 98.06 94 GLU A C 1
ATOM 735 O O . GLU A 1 94 ? 1.353 1.131 15.909 1.00 98.06 94 GLU A O 1
ATOM 740 N N . LEU A 1 95 ? -0.753 0.474 16.327 1.00 97.50 95 LEU A N 1
ATOM 741 C CA . LEU A 1 95 ? -0.964 -0.117 15.006 1.00 97.50 95 LEU A CA 1
ATOM 742 C C . LEU A 1 95 ? -0.773 0.928 13.903 1.00 97.50 95 LEU A C 1
ATOM 744 O O . LEU A 1 95 ? -0.014 0.707 12.965 1.00 97.50 95 LEU A O 1
ATOM 748 N N . LYS A 1 96 ? -1.368 2.114 14.072 1.00 98.31 96 LYS A N 1
ATOM 749 C CA . LYS A 1 96 ? -1.207 3.226 13.134 1.00 98.31 96 LYS A CA 1
ATOM 750 C C . LYS A 1 96 ? 0.255 3.646 12.969 1.00 98.31 96 LYS A C 1
ATOM 752 O O . LYS A 1 96 ? 0.690 3.920 11.856 1.00 98.31 96 LYS A O 1
ATOM 757 N N . ARG A 1 97 ? 1.029 3.674 14.058 1.00 98.44 97 ARG A N 1
ATOM 758 C CA . ARG A 1 97 ? 2.465 3.983 14.009 1.00 98.44 97 ARG A CA 1
ATOM 759 C C . ARG A 1 97 ? 3.237 2.958 13.173 1.00 98.44 97 ARG A C 1
ATOM 761 O O . ARG A 1 97 ? 4.132 3.337 12.419 1.00 98.44 97 ARG A O 1
ATOM 768 N N . GLN A 1 98 ? 2.914 1.675 13.320 1.00 98.12 98 GLN A N 1
ATOM 769 C CA . GLN A 1 98 ? 3.542 0.602 12.545 1.00 98.12 98 GLN A CA 1
ATOM 770 C C . GLN A 1 98 ? 3.140 0.662 11.071 1.00 98.12 98 GLN A C 1
ATOM 772 O O . GLN A 1 98 ? 4.001 0.524 10.203 1.00 98.12 98 GLN A O 1
ATOM 777 N N . ASP A 1 99 ? 1.868 0.940 10.788 1.00 98.12 99 ASP A N 1
ATOM 778 C CA . ASP A 1 99 ? 1.373 1.120 9.425 1.00 98.12 99 ASP A CA 1
ATOM 779 C C . ASP A 1 99 ? 2.073 2.293 8.735 1.00 98.12 99 ASP A C 1
ATOM 781 O O . ASP A 1 99 ? 2.570 2.140 7.623 1.00 98.12 99 ASP A O 1
ATOM 785 N N . GLU A 1 100 ? 2.197 3.442 9.403 1.00 98.44 100 GLU A N 1
ATOM 786 C CA . GLU A 1 100 ? 2.929 4.599 8.873 1.00 98.44 100 GLU A CA 1
ATOM 787 C C . GLU A 1 100 ? 4.400 4.260 8.592 1.00 98.44 100 GLU A C 1
ATOM 789 O O . GLU A 1 100 ? 4.928 4.625 7.541 1.00 98.44 100 GLU A O 1
ATOM 794 N N . PHE A 1 101 ? 5.052 3.509 9.486 1.00 98.50 101 PHE A N 1
ATOM 795 C CA . PHE A 1 101 ? 6.424 3.051 9.275 1.00 98.50 101 PHE A CA 1
ATOM 796 C C . PHE A 1 101 ? 6.542 2.137 8.047 1.00 98.50 101 PHE A C 1
ATOM 798 O O . PHE A 1 101 ? 7.403 2.360 7.196 1.00 98.50 101 PHE A O 1
ATOM 805 N N . HIS A 1 102 ? 5.676 1.130 7.916 1.00 98.06 102 HIS A N 1
ATOM 806 C CA . HIS A 1 102 ? 5.706 0.211 6.776 1.00 98.06 102 HIS A CA 1
ATOM 807 C C . HIS A 1 102 ? 5.353 0.903 5.459 1.00 98.06 102 HIS A C 1
ATOM 809 O O . HIS A 1 102 ? 5.994 0.637 4.442 1.00 98.06 102 HIS A O 1
ATOM 815 N N . MET A 1 103 ? 4.389 1.822 5.474 1.00 98.38 103 MET A N 1
ATOM 816 C CA . MET A 1 103 ? 4.018 2.608 4.298 1.00 98.38 103 MET A CA 1
ATOM 817 C C . MET A 1 103 ? 5.166 3.515 3.843 1.00 98.38 103 MET A C 1
ATOM 819 O O . MET A 1 103 ? 5.425 3.598 2.645 1.00 98.38 103 MET A O 1
ATOM 823 N N . ASP A 1 104 ? 5.913 4.128 4.768 1.00 98.12 104 ASP A N 1
ATOM 824 C CA . ASP A 1 104 ? 7.122 4.894 4.427 1.00 98.12 104 ASP A CA 1
ATOM 825 C C . ASP A 1 104 ? 8.204 4.001 3.797 1.00 98.12 104 ASP A C 1
ATOM 827 O O . ASP A 1 104 ? 8.815 4.374 2.794 1.00 98.12 104 ASP A O 1
ATOM 831 N N . GLN A 1 105 ? 8.414 2.787 4.323 1.00 98.12 105 GLN A N 1
ATOM 832 C CA . GLN A 1 105 ? 9.367 1.844 3.727 1.00 98.12 105 GLN A CA 1
ATOM 833 C C . GLN A 1 105 ? 8.956 1.412 2.315 1.00 98.12 105 GLN A C 1
ATOM 835 O O . GLN A 1 105 ? 9.803 1.367 1.418 1.00 98.12 105 GLN A O 1
ATOM 840 N N . LEU A 1 106 ? 7.669 1.131 2.100 1.00 97.94 106 LEU A N 1
ATOM 841 C CA . LEU A 1 106 ? 7.135 0.797 0.780 1.00 97.94 106 LEU A CA 1
ATOM 842 C C . LEU A 1 106 ? 7.308 1.961 -0.197 1.00 97.94 106 LEU A C 1
ATOM 844 O O . LEU A 1 106 ? 7.845 1.756 -1.282 1.00 97.94 106 LEU A O 1
ATOM 848 N N . ALA A 1 107 ? 6.971 3.185 0.214 1.00 98.31 107 ALA A N 1
ATOM 849 C CA . ALA A 1 107 ? 7.121 4.373 -0.621 1.00 98.31 107 ALA A CA 1
ATOM 850 C C . ALA A 1 107 ? 8.583 4.603 -1.048 1.00 98.31 107 ALA A C 1
ATOM 852 O O . ALA A 1 107 ? 8.857 4.867 -2.218 1.00 98.31 107 ALA A O 1
ATOM 853 N N . ARG A 1 108 ? 9.547 4.434 -0.131 1.00 97.81 108 ARG A N 1
ATOM 854 C CA . ARG A 1 108 ? 10.986 4.535 -0.448 1.00 97.81 108 ARG A CA 1
ATOM 855 C C . ARG A 1 108 ? 11.447 3.462 -1.430 1.00 97.81 108 ARG A C 1
ATOM 857 O O . ARG A 1 108 ? 12.301 3.727 -2.282 1.00 97.81 108 ARG A O 1
ATOM 864 N N . LEU A 1 109 ? 10.937 2.239 -1.288 1.00 97.88 109 LEU A N 1
ATOM 865 C CA . LEU A 1 109 ? 11.258 1.143 -2.198 1.00 97.88 109 LEU A CA 1
ATOM 866 C C . LEU A 1 109 ? 10.680 1.406 -3.591 1.00 97.88 109 LEU A C 1
ATOM 868 O O . LEU A 1 109 ? 11.398 1.271 -4.583 1.00 97.88 109 LEU A O 1
ATOM 872 N N . GLU A 1 110 ? 9.416 1.819 -3.662 1.00 97.44 110 GLU A N 1
ATOM 873 C CA . GLU A 1 110 ? 8.739 2.187 -4.904 1.00 97.44 110 GLU A CA 1
ATOM 874 C C . GLU A 1 110 ? 9.468 3.331 -5.609 1.00 97.44 110 GLU A C 1
ATOM 876 O O . GLU A 1 110 ? 9.783 3.203 -6.792 1.00 97.44 110 GLU A O 1
ATOM 881 N N . GLU A 1 111 ? 9.844 4.388 -4.885 1.00 97.94 111 GLU A N 1
ATOM 882 C CA . GLU A 1 111 ? 10.618 5.508 -5.424 1.00 97.94 111 GLU A CA 1
ATOM 883 C C . GLU A 1 111 ? 11.949 5.039 -6.022 1.00 97.94 111 GLU A C 1
ATOM 885 O O . GLU A 1 111 ? 12.259 5.348 -7.178 1.00 97.94 111 GLU A O 1
ATOM 890 N N . ARG A 1 112 ? 12.726 4.245 -5.272 1.00 97.75 112 ARG A N 1
ATOM 891 C CA . ARG A 1 112 ? 14.009 3.719 -5.756 1.00 97.75 112 ARG A CA 1
ATOM 892 C C . ARG A 1 112 ? 13.821 2.822 -6.978 1.00 97.75 112 ARG A C 1
ATOM 894 O O . ARG A 1 112 ? 14.602 2.909 -7.924 1.00 97.75 112 ARG A O 1
ATOM 901 N N . SER A 1 113 ? 12.791 1.978 -6.980 1.00 96.44 113 SER A N 1
ATOM 902 C CA . SER A 1 113 ? 12.486 1.110 -8.119 1.00 96.44 113 SER A CA 1
ATOM 903 C C . SER A 1 113 ? 12.090 1.926 -9.353 1.00 96.44 113 SER A C 1
ATOM 905 O O . SER A 1 113 ? 12.602 1.675 -10.440 1.00 96.44 113 SER A O 1
ATOM 907 N N . ALA A 1 114 ? 11.271 2.969 -9.190 1.00 97.81 114 ALA A N 1
ATOM 908 C CA . ALA A 1 114 ? 10.860 3.855 -10.270 1.00 97.81 114 ALA A CA 1
ATOM 909 C C . ALA A 1 114 ? 12.057 4.604 -10.865 1.00 97.81 114 ALA A C 1
ATOM 911 O O . ALA A 1 114 ? 12.158 4.729 -12.085 1.00 97.81 114 ALA A O 1
ATOM 912 N N . GLN A 1 115 ? 12.987 5.070 -10.027 1.00 95.31 115 GLN A N 1
ATOM 913 C CA . GLN A 1 115 ? 14.249 5.656 -10.487 1.00 95.31 115 GLN A CA 1
ATOM 914 C C . GLN A 1 115 ? 15.080 4.641 -11.277 1.00 95.31 115 GLN A C 1
ATOM 916 O O . GLN A 1 115 ? 15.549 4.958 -12.369 1.00 95.31 115 GLN A O 1
ATOM 921 N N . PHE A 1 116 ? 15.205 3.410 -10.776 1.00 97.00 116 PHE A N 1
ATOM 922 C CA . PHE A 1 116 ? 15.930 2.349 -11.469 1.00 97.00 116 PHE A CA 1
ATOM 923 C C . PHE A 1 116 ? 15.321 2.037 -12.844 1.00 97.00 116 PHE A C 1
ATOM 925 O O . PHE A 1 116 ? 16.052 1.979 -13.832 1.00 97.00 116 PHE A O 1
ATOM 932 N N . TYR A 1 117 ? 13.994 1.907 -12.947 1.00 95.25 117 TYR A N 1
ATOM 933 C CA . TYR A 1 117 ? 13.315 1.674 -14.226 1.00 95.25 117 TYR A CA 1
ATOM 934 C C . TYR A 1 117 ? 13.503 2.828 -15.209 1.00 95.25 117 TYR A C 1
ATOM 936 O O . TYR A 1 117 ? 13.747 2.578 -16.389 1.00 95.25 117 TYR A O 1
ATOM 944 N N . LYS A 1 118 ? 13.425 4.078 -14.739 1.00 95.81 118 LYS A N 1
ATOM 945 C CA . LYS A 1 118 ? 13.658 5.264 -15.576 1.00 95.81 118 LYS A CA 1
ATOM 946 C C . LYS A 1 118 ? 15.065 5.255 -16.164 1.00 95.81 118 LYS A C 1
ATOM 948 O O . LYS A 1 118 ? 15.197 5.263 -17.382 1.00 95.81 118 LYS A O 1
ATOM 953 N N . VAL A 1 119 ? 16.085 5.154 -15.309 1.00 96.12 119 VAL A N 1
ATOM 954 C CA . VAL A 1 119 ? 17.494 5.138 -15.736 1.00 96.12 119 VAL A CA 1
ATOM 955 C C . VAL A 1 119 ? 17.760 3.966 -16.677 1.00 96.12 119 VAL A C 1
ATOM 957 O O . VAL A 1 119 ? 18.356 4.145 -17.731 1.00 96.12 119 VAL A O 1
ATOM 960 N N . THR A 1 120 ? 17.258 2.774 -16.351 1.00 93.06 120 THR A N 1
ATOM 961 C CA . THR A 1 120 ? 17.449 1.584 -17.195 1.00 93.06 120 THR A CA 1
ATOM 962 C C . THR A 1 120 ? 16.802 1.755 -18.568 1.00 93.06 120 THR A C 1
ATOM 964 O O . THR A 1 120 ? 17.390 1.382 -19.581 1.00 93.06 120 THR A O 1
ATOM 967 N N . THR A 1 121 ? 15.600 2.335 -18.619 1.00 93.88 121 THR A N 1
ATOM 968 C CA . THR A 1 121 ? 14.892 2.577 -19.882 1.00 93.88 121 THR A CA 1
ATOM 969 C C . THR A 1 121 ? 15.606 3.633 -20.719 1.00 93.88 121 THR A C 1
ATOM 971 O O . THR A 1 121 ? 15.741 3.451 -21.925 1.00 93.88 121 THR A O 1
ATOM 974 N N . GLU A 1 122 ? 16.088 4.709 -20.098 1.00 93.25 122 GLU A N 1
ATOM 975 C CA . GLU A 1 122 ? 16.828 5.775 -20.776 1.00 93.25 122 GLU A CA 1
ATOM 976 C C . GLU A 1 122 ? 18.157 5.265 -21.353 1.00 93.25 122 GLU A C 1
ATOM 978 O O . GLU A 1 122 ? 18.434 5.469 -22.536 1.00 93.25 122 GLU A O 1
ATOM 983 N N . GLU A 1 123 ? 18.936 4.518 -20.566 1.00 92.56 123 GLU A N 1
ATOM 984 C CA . GLU A 1 123 ? 20.185 3.896 -21.025 1.00 92.56 123 GLU A CA 1
ATOM 985 C C . GLU A 1 123 ? 19.934 2.888 -22.156 1.00 92.56 123 GLU A C 1
ATOM 987 O O . GLU A 1 123 ? 20.634 2.898 -23.172 1.00 92.56 123 GLU A O 1
ATOM 992 N N . TYR A 1 124 ? 18.889 2.060 -22.039 1.00 89.38 124 TYR A N 1
ATOM 993 C CA . TYR A 1 124 ? 18.501 1.143 -23.109 1.00 89.38 124 TYR A CA 1
ATOM 994 C C . TYR A 1 124 ? 18.109 1.891 -24.383 1.00 89.38 124 TYR A C 1
ATOM 996 O O . TYR A 1 124 ? 18.582 1.547 -25.462 1.00 89.38 124 TYR A O 1
ATOM 1004 N N . GLN A 1 125 ? 17.282 2.933 -24.284 1.00 88.62 125 GLN A N 1
ATOM 1005 C CA . GLN A 1 125 ? 16.883 3.745 -25.434 1.00 88.62 125 GLN A CA 1
ATOM 1006 C C . GLN A 1 125 ? 18.090 4.399 -26.105 1.00 88.62 125 GLN A C 1
ATOM 1008 O O . GLN A 1 125 ? 18.182 4.408 -27.332 1.00 88.62 125 GLN A O 1
ATOM 1013 N N . LYS A 1 126 ? 19.032 4.916 -25.317 1.00 89.81 126 LYS A N 1
ATOM 1014 C CA . LYS A 1 126 ? 20.258 5.530 -25.828 1.00 89.81 126 LYS A CA 1
ATOM 1015 C C . LYS A 1 126 ? 21.126 4.537 -26.601 1.00 89.81 126 LYS A C 1
ATOM 1017 O O . LYS A 1 126 ? 21.695 4.907 -27.624 1.00 89.81 126 LYS A O 1
ATOM 1022 N N . ALA A 1 127 ? 21.207 3.289 -26.144 1.00 86.25 127 ALA A N 1
ATOM 1023 C CA . ALA A 1 127 ? 21.970 2.245 -26.822 1.00 86.25 127 ALA A CA 1
ATOM 1024 C C . ALA A 1 127 ? 21.221 1.630 -28.020 1.00 86.25 127 ALA A C 1
ATOM 1026 O O . ALA A 1 127 ? 21.821 1.383 -29.062 1.00 86.25 127 ALA A O 1
ATOM 1027 N N . ALA A 1 128 ? 19.915 1.383 -27.895 1.00 84.19 128 ALA A N 1
ATOM 1028 C CA . ALA A 1 128 ? 19.137 0.614 -28.863 1.00 84.19 128 ALA A CA 1
ATOM 1029 C C . ALA A 1 128 ? 18.659 1.440 -30.067 1.00 84.19 128 ALA A C 1
ATOM 1031 O O . ALA A 1 128 ? 18.661 0.926 -31.184 1.00 84.19 128 ALA A O 1
ATOM 1032 N N . HIS A 1 129 ? 18.269 2.708 -29.879 1.00 80.94 129 HIS A N 1
ATOM 1033 C CA . HIS A 1 129 ? 17.777 3.547 -30.981 1.00 80.94 129 HIS A CA 1
ATOM 1034 C C . HIS A 1 129 ? 18.753 3.678 -32.162 1.00 80.94 129 HIS A C 1
ATOM 1036 O O . HIS A 1 129 ? 18.309 3.455 -33.289 1.00 80.94 129 HIS A O 1
ATOM 1042 N N . PRO A 1 130 ? 20.048 4.000 -31.967 1.00 85.62 130 PRO A N 1
ATOM 1043 C CA . PRO A 1 130 ? 20.983 4.101 -33.085 1.00 85.62 130 PRO A CA 1
ATOM 1044 C C . PRO A 1 130 ? 21.227 2.746 -33.757 1.00 85.62 130 PRO A C 1
ATOM 1046 O O . PRO A 1 130 ? 21.172 2.669 -34.975 1.00 85.62 130 PRO A O 1
ATOM 1049 N N . ILE A 1 131 ? 21.372 1.656 -32.993 1.00 87.44 131 ILE A N 1
ATOM 1050 C CA . ILE A 1 131 ? 21.580 0.307 -33.553 1.00 87.44 131 ILE A CA 1
ATOM 1051 C C . ILE A 1 131 ? 20.401 -0.107 -34.445 1.00 87.44 131 ILE A C 1
ATOM 1053 O O . ILE A 1 131 ? 20.599 -0.626 -35.544 1.00 87.44 131 ILE A O 1
ATOM 1057 N N . CYS A 1 132 ? 19.168 0.139 -33.994 1.00 85.88 132 CYS A N 1
ATOM 1058 C CA . CYS A 1 132 ? 17.968 -0.161 -34.770 1.00 85.88 132 CYS A CA 1
ATOM 1059 C C . CYS A 1 132 ? 17.839 0.740 -36.005 1.00 85.88 132 CYS A C 1
ATOM 1061 O O . CYS A 1 132 ? 17.483 0.247 -37.073 1.00 85.88 132 CYS A O 1
ATOM 1063 N N . ALA A 1 133 ? 18.137 2.037 -35.877 1.00 89.31 133 ALA A N 1
ATOM 10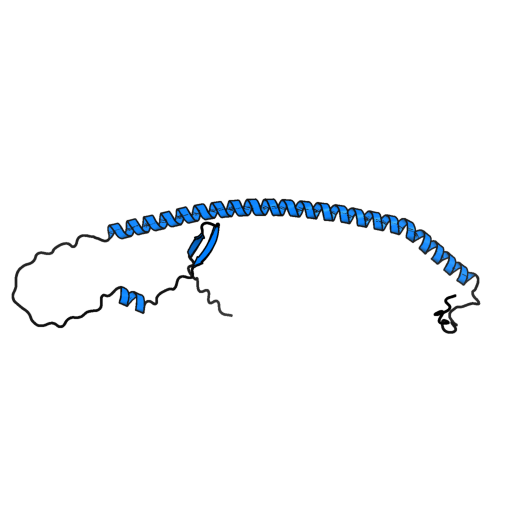64 C CA . ALA A 1 133 ? 18.087 2.981 -36.991 1.00 89.31 133 ALA A CA 1
ATOM 1065 C C . ALA A 1 133 ? 19.139 2.657 -38.064 1.00 89.31 133 ALA A C 1
ATOM 1067 O O . ALA A 1 133 ? 18.808 2.631 -39.250 1.00 89.31 133 ALA A O 1
ATOM 1068 N N . ASP A 1 134 ? 20.367 2.342 -37.652 1.00 89.31 134 ASP A N 1
ATOM 1069 C CA . ASP A 1 134 ? 21.471 1.975 -38.540 1.00 89.31 134 ASP A CA 1
ATOM 1070 C C . ASP A 1 134 ? 21.172 0.662 -39.268 1.00 89.31 134 ASP A C 1
ATOM 1072 O O . ASP A 1 134 ? 21.304 0.579 -40.490 1.00 89.31 134 ASP A O 1
ATOM 1076 N N . LEU A 1 135 ? 20.682 -0.351 -38.543 1.00 91.56 135 LEU A N 1
ATOM 1077 C CA . LEU A 1 135 ? 20.266 -1.619 -39.138 1.00 91.56 135 LEU A CA 1
ATOM 1078 C C . LEU A 1 135 ? 19.111 -1.419 -40.129 1.00 91.56 135 LEU A C 1
ATOM 1080 O O . LEU A 1 135 ? 19.139 -1.965 -41.230 1.00 91.56 135 LEU A O 1
ATOM 1084 N N . GLN A 1 136 ? 18.108 -0.613 -39.773 1.00 91.50 136 GLN A N 1
ATOM 1085 C CA . GLN A 1 136 ? 16.984 -0.306 -40.656 1.00 91.50 136 GLN A CA 1
ATOM 1086 C C . GLN A 1 136 ? 17.445 0.430 -41.922 1.00 91.50 136 GLN A C 1
ATOM 1088 O O . GLN A 1 136 ? 17.013 0.079 -43.023 1.00 91.50 136 GLN A O 1
ATOM 1093 N N . ALA A 1 137 ? 18.350 1.403 -41.794 1.00 92.00 137 ALA A N 1
ATOM 1094 C CA . ALA A 1 137 ? 18.941 2.104 -42.929 1.00 92.00 137 ALA A CA 1
ATOM 1095 C C . ALA A 1 137 ? 19.731 1.146 -43.833 1.00 92.00 137 ALA A C 1
ATOM 1097 O O . ALA A 1 137 ? 19.569 1.178 -45.052 1.00 92.00 137 ALA A O 1
ATOM 1098 N N . GLN A 1 138 ? 20.518 0.244 -43.246 1.00 92.31 138 GLN A N 1
ATOM 1099 C CA . GLN A 1 138 ? 21.312 -0.739 -43.980 1.00 92.31 138 GLN A CA 1
ATOM 1100 C C . GLN A 1 138 ? 20.437 -1.763 -44.720 1.00 92.31 138 GLN A C 1
ATOM 1102 O O . GLN A 1 138 ? 20.722 -2.103 -45.870 1.00 92.31 138 GLN A O 1
ATOM 1107 N N . ILE A 1 139 ? 19.336 -2.210 -44.105 1.00 90.69 139 ILE A N 1
ATOM 1108 C CA . ILE A 1 139 ? 18.339 -3.078 -44.748 1.00 90.69 139 ILE A CA 1
ATOM 1109 C C . ILE A 1 139 ? 17.713 -2.364 -45.952 1.00 90.69 139 ILE A C 1
ATOM 1111 O O . ILE A 1 139 ? 17.651 -2.931 -47.044 1.00 90.69 139 ILE A O 1
ATOM 1115 N N . LEU A 1 140 ? 17.280 -1.111 -45.786 1.00 89.81 140 LEU A N 1
ATOM 1116 C CA . LEU A 1 140 ? 16.700 -0.321 -46.877 1.00 89.81 140 LEU A CA 1
ATOM 1117 C C . LEU A 1 140 ? 17.708 -0.081 -48.007 1.00 89.81 140 LEU A C 1
ATOM 1119 O O . LEU A 1 140 ? 17.360 -0.211 -49.181 1.00 89.81 140 LEU A O 1
ATOM 1123 N N . GLN A 1 141 ? 18.963 0.203 -47.665 1.00 91.38 141 GLN A N 1
ATOM 1124 C CA . GLN A 1 141 ? 20.042 0.362 -48.634 1.00 91.38 141 GLN A CA 1
ATOM 1125 C C . GLN A 1 141 ? 20.292 -0.936 -49.420 1.00 91.38 141 GLN A C 1
ATOM 1127 O O . GLN A 1 141 ? 20.462 -0.886 -50.638 1.00 91.38 141 GLN A O 1
ATOM 1132 N N . CYS A 1 142 ? 20.236 -2.102 -48.766 1.00 87.62 142 CYS A N 1
ATOM 1133 C CA . CYS A 1 142 ? 20.348 -3.399 -49.440 1.00 87.62 142 CYS A CA 1
ATOM 1134 C C . CYS A 1 142 ? 19.231 -3.623 -50.470 1.00 87.62 142 CYS A C 1
ATOM 1136 O O . CYS A 1 142 ? 19.517 -4.089 -51.575 1.00 87.62 142 CYS A O 1
ATOM 1138 N N . TYR A 1 143 ? 17.983 -3.258 -50.149 1.00 85.06 143 TYR A N 1
ATOM 1139 C CA . TYR A 1 143 ? 16.863 -3.346 -51.097 1.00 85.06 143 TYR A CA 1
ATOM 1140 C C . TYR A 1 143 ? 17.043 -2.416 -52.299 1.00 85.06 143 TYR A C 1
ATOM 1142 O O . TYR A 1 143 ? 16.786 -2.817 -53.432 1.00 85.06 143 TYR A O 1
ATOM 1150 N N . GLN A 1 144 ? 17.524 -1.191 -52.072 1.00 85.88 144 GLN A N 1
ATOM 1151 C CA . GLN A 1 1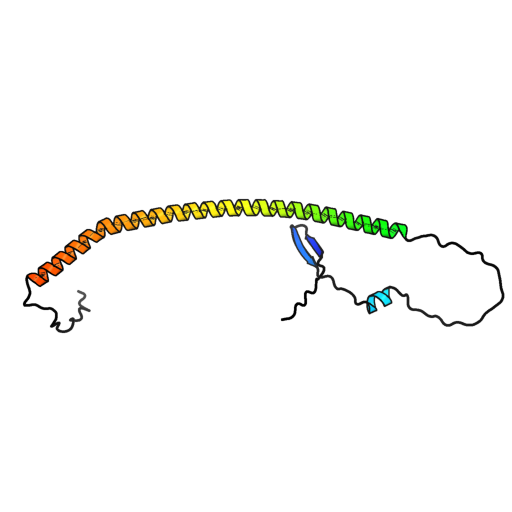44 ? 17.795 -0.235 -53.151 1.00 85.88 144 GLN A CA 1
ATOM 1152 C C . GLN A 1 144 ? 18.906 -0.711 -54.093 1.00 85.88 144 GLN A C 1
ATOM 1154 O O . GLN A 1 144 ? 18.840 -0.460 -55.294 1.00 85.88 144 GLN A O 1
ATOM 1159 N N . GLN A 1 145 ? 19.921 -1.396 -53.561 1.00 85.56 145 GLN A N 1
ATOM 1160 C CA . GLN A 1 145 ? 21.038 -1.934 -54.341 1.00 85.56 145 GLN A CA 1
ATOM 1161 C C . GLN A 1 145 ? 20.688 -3.230 -55.082 1.00 85.56 145 GLN A C 1
ATOM 1163 O O . GLN A 1 145 ? 21.322 -3.547 -56.086 1.00 85.56 145 GLN A O 1
ATOM 1168 N N . ASN A 1 146 ? 19.668 -3.963 -54.628 1.00 80.31 146 ASN A N 1
ATOM 1169 C CA . ASN A 1 146 ? 19.254 -5.236 -55.216 1.00 80.31 146 ASN A CA 1
ATOM 1170 C C . ASN A 1 146 ? 17.765 -5.243 -55.611 1.00 80.31 146 ASN A C 1
ATOM 1172 O O . ASN A 1 146 ? 17.027 -6.130 -55.179 1.00 80.31 146 ASN A O 1
ATOM 1176 N N . PRO A 1 147 ? 17.302 -4.321 -56.478 1.00 76.25 147 PRO A N 1
ATOM 1177 C CA . PRO A 1 147 ? 15.894 -4.263 -56.878 1.00 76.25 147 PRO A CA 1
ATOM 1178 C C . PRO A 1 147 ? 15.455 -5.500 -57.680 1.00 76.25 147 PRO A C 1
ATOM 1180 O O . PRO A 1 147 ? 14.270 -5.804 -57.745 1.00 76.25 147 PRO A O 1
ATOM 1183 N N . GLN A 1 148 ? 16.418 -6.241 -58.242 1.00 69.81 148 GLN A N 1
ATOM 1184 C CA . GLN A 1 148 ? 16.205 -7.504 -58.957 1.00 69.81 148 GLN A CA 1
ATOM 1185 C C . GLN A 1 148 ? 16.187 -8.737 -58.029 1.00 69.81 148 GLN A C 1
ATOM 1187 O O . GLN A 1 148 ? 15.753 -9.800 -58.461 1.00 69.81 148 GLN A O 1
ATOM 1192 N N . GLN A 1 149 ? 16.668 -8.631 -56.778 1.00 66.56 149 GLN A N 1
ATOM 1193 C CA . GLN A 1 149 ? 16.635 -9.723 -55.788 1.00 66.56 149 GLN A CA 1
ATOM 1194 C C . GLN A 1 149 ? 15.468 -9.540 -54.814 1.00 66.56 149 GLN A C 1
ATOM 1196 O O . GLN A 1 149 ? 15.635 -9.572 -53.593 1.00 66.56 149 GLN A O 1
ATOM 1201 N N . SER A 1 150 ? 14.267 -9.309 -55.340 1.00 58.69 150 SER A N 1
ATOM 1202 C CA . SER A 1 150 ? 13.075 -9.253 -54.504 1.00 58.69 150 SER A CA 1
ATOM 1203 C C . SER A 1 150 ? 12.904 -10.585 -53.768 1.00 58.69 150 SER A C 1
ATOM 1205 O O . SER A 1 150 ? 12.559 -11.596 -54.374 1.00 58.69 150 SER A O 1
ATOM 1207 N N . PHE A 1 151 ? 13.053 -10.570 -52.442 1.00 55.94 151 PHE A N 1
ATOM 1208 C CA . PHE A 1 151 ? 12.736 -11.690 -51.540 1.00 55.94 151 PHE A CA 1
ATOM 1209 C C . PHE A 1 151 ? 11.228 -12.048 -51.525 1.00 55.94 151 PHE A C 1
ATOM 1211 O O . PHE A 1 151 ? 10.761 -12.792 -50.669 1.00 55.94 151 PHE A O 1
ATOM 1218 N N . ILE A 1 152 ? 10.444 -11.507 -52.466 1.00 53.12 152 ILE A N 1
ATOM 1219 C CA . ILE A 1 152 ? 9.054 -11.899 -52.721 1.00 53.12 152 ILE A CA 1
ATOM 1220 C C . ILE A 1 152 ? 8.991 -13.299 -53.359 1.00 53.12 152 ILE A C 1
ATOM 1222 O O . ILE A 1 152 ? 7.984 -13.980 -53.201 1.00 53.12 152 ILE A O 1
ATOM 1226 N N . ASP A 1 153 ? 10.095 -13.793 -53.928 1.00 50.31 153 ASP A N 1
ATOM 1227 C CA . ASP A 1 153 ? 10.262 -15.203 -54.285 1.00 50.31 153 ASP A CA 1
ATOM 1228 C C . ASP A 1 153 ? 11.222 -15.893 -53.306 1.00 50.31 153 ASP A C 1
ATOM 1230 O O . ASP A 1 153 ? 12.373 -16.186 -53.621 1.00 50.31 153 ASP A O 1
ATOM 1234 N N . ALA A 1 154 ? 10.774 -16.136 -52.073 1.00 47.03 154 ALA A N 1
ATOM 1235 C CA . ALA A 1 154 ? 11.519 -16.962 -51.128 1.00 47.03 154 ALA A CA 1
ATOM 1236 C C . ALA A 1 154 ? 11.373 -18.455 -51.495 1.00 47.03 154 ALA A C 1
ATOM 1238 O O . ALA A 1 154 ? 10.285 -19.015 -51.316 1.00 47.03 154 ALA A O 1
ATOM 1239 N N . PRO A 1 155 ? 12.433 -19.181 -51.910 1.00 52.72 155 PRO A N 1
ATOM 1240 C CA . PRO A 1 155 ? 12.421 -20.621 -51.756 1.00 52.72 155 PRO A CA 1
ATOM 1241 C C . PRO A 1 155 ? 12.597 -20.900 -50.260 1.00 52.72 155 PRO A C 1
ATOM 1243 O O . PRO A 1 155 ? 13.665 -20.682 -49.698 1.00 52.72 155 PRO A O 1
ATOM 1246 N N . ARG A 1 156 ? 11.500 -21.318 -49.615 1.00 49.38 156 ARG A N 1
ATOM 1247 C CA . ARG A 1 156 ? 11.433 -22.164 -48.408 1.00 49.38 156 ARG A CA 1
ATOM 1248 C C . ARG A 1 156 ? 12.721 -22.172 -47.562 1.00 49.38 156 ARG A C 1
ATOM 1250 O O . ARG A 1 156 ? 13.662 -22.876 -47.918 1.00 49.38 156 ARG A O 1
ATOM 1257 N N . TRP A 1 157 ? 12.723 -21.465 -46.424 1.00 41.00 157 TRP A N 1
ATOM 1258 C CA . TRP A 1 157 ? 13.796 -21.491 -45.413 1.00 41.00 157 TRP A CA 1
ATOM 1259 C C . TRP A 1 157 ? 14.471 -22.874 -45.315 1.00 41.00 157 TRP A C 1
ATOM 1261 O O . TRP A 1 157 ? 13.800 -23.837 -44.925 1.00 41.00 157 TRP A O 1
ATOM 1271 N N . PRO A 1 158 ? 15.774 -23.013 -45.629 1.00 47.62 158 PRO A N 1
ATOM 1272 C CA . PRO A 1 158 ? 16.482 -24.234 -45.313 1.00 47.62 158 PRO A CA 1
ATOM 1273 C C . PRO A 1 158 ? 16.646 -24.294 -43.798 1.00 47.62 158 PRO A C 1
ATOM 1275 O O . PRO A 1 158 ? 17.246 -23.421 -43.172 1.00 47.62 158 PRO A O 1
ATOM 1278 N N . THR A 1 159 ? 16.065 -25.333 -43.213 1.00 53.66 159 THR A N 1
ATOM 1279 C CA . THR A 1 159 ? 16.221 -25.729 -41.819 1.00 53.66 159 THR A CA 1
ATOM 1280 C C . THR A 1 159 ? 17.707 -25.925 -41.507 1.00 53.66 159 THR A C 1
ATOM 1282 O O . THR A 1 159 ? 18.250 -27.007 -41.703 1.00 53.66 159 THR A O 1
ATOM 1285 N N . LEU A 1 160 ? 18.383 -24.889 -41.011 1.00 48.62 160 LEU A N 1
ATOM 1286 C CA . LEU A 1 160 ? 19.696 -25.027 -40.381 1.00 48.62 160 LEU A CA 1
ATOM 1287 C C . LEU A 1 160 ? 19.499 -25.452 -38.925 1.00 48.62 160 LEU A C 1
ATOM 1289 O O . LEU A 1 160 ? 19.732 -24.697 -37.987 1.00 48.62 160 LEU A O 1
ATOM 1293 N N . LEU A 1 161 ? 19.052 -26.697 -38.757 1.00 50.69 161 LEU A N 1
ATOM 1294 C CA . LEU A 1 161 ? 19.287 -27.461 -37.543 1.00 50.69 161 LEU A CA 1
ATOM 1295 C C . LEU A 1 161 ? 20.282 -28.569 -37.901 1.00 50.69 161 LEU A C 1
ATOM 1297 O O . LEU A 1 161 ? 19.945 -29.499 -38.628 1.00 50.69 161 LEU A O 1
ATOM 1301 N N . GLY A 1 162 ? 21.502 -28.465 -37.378 1.00 45.66 162 GLY A N 1
ATOM 1302 C CA . GLY A 1 162 ? 22.401 -29.609 -37.253 1.00 45.66 162 GLY A CA 1
ATOM 1303 C C . GLY A 1 162 ? 23.637 -29.598 -38.148 1.00 45.66 162 GLY A C 1
ATOM 1304 O O . GLY A 1 162 ? 23.661 -30.212 -39.211 1.00 45.66 162 GLY A O 1
ATOM 1305 N N . ARG A 1 163 ? 24.734 -29.063 -37.611 1.00 45.88 163 ARG A N 1
ATOM 1306 C CA . ARG A 1 163 ? 25.996 -29.812 -37.590 1.00 45.88 163 ARG A CA 1
ATOM 1307 C C . ARG A 1 163 ? 26.864 -29.318 -36.443 1.00 45.88 163 ARG A C 1
ATOM 1309 O O . ARG A 1 163 ? 27.505 -28.280 -36.540 1.00 45.88 163 ARG A O 1
ATOM 1316 N N . GLY A 1 164 ? 26.822 -30.072 -35.349 1.00 44.84 164 GLY A N 1
ATOM 1317 C CA . GLY A 1 164 ? 27.915 -30.093 -34.393 1.00 44.84 164 GLY A CA 1
ATOM 1318 C C . GLY A 1 164 ? 29.142 -30.733 -35.041 1.00 44.84 164 GLY A C 1
ATOM 1319 O O . GLY A 1 164 ? 29.017 -31.678 -35.828 1.00 44.84 164 GLY A O 1
ATOM 1320 N N . GLY A 1 165 ? 30.295 -30.175 -34.705 1.00 37.97 165 GLY A N 1
ATOM 1321 C CA . GLY A 1 165 ? 31.637 -30.693 -34.916 1.00 37.97 165 GLY A CA 1
ATOM 1322 C C . GLY A 1 165 ? 32.505 -30.108 -33.820 1.00 37.97 165 GLY A C 1
ATOM 1323 O O . GLY A 1 165 ? 32.405 -28.875 -33.636 1.00 37.97 165 GLY A O 1
#

Foldseek 3Di:
DDDPPPPFDWDWDQDPVRDTDIDGDDDDDPVVVVPVVDPDDDDDDDDDDDDDDDDDDDDDPPPPVVVVVVVVVVVVVVVVVVVVVVVVVVVVVVVVVVVVVVVVVVVVVVVVVVVVVVVVVVVCCVVPVVVVVVVVVVVVVVCVVCVVPPCVPPDDDDPPDDDDD

pLDDT: mean 74.71, std 20.21, range [30.52, 98.5]

Radius of gyration: 45.6 Å; chains: 1; bounding box: 95×36×126 Å

Sequence (165 aa):
MGDSSSKTRVSFEADENDNITVVKRIRLSDNVINRMREPSSPAPKPRTPPQSQYTPQPSPPLAKPLLAAEQAATEEERLKAKSFAKKLEEKERELKRQDEFHMDQLARLEERSAQFYKVTTEEYQKAAHPICADLQAQILQCYQQNPQQSFIDAPRWPTLLGRGG